Protein AF-A0A8J4H183-F1 (afdb_monomer)

Structure (mmCIF, N/CA/C/O backbone):
data_AF-A0A8J4H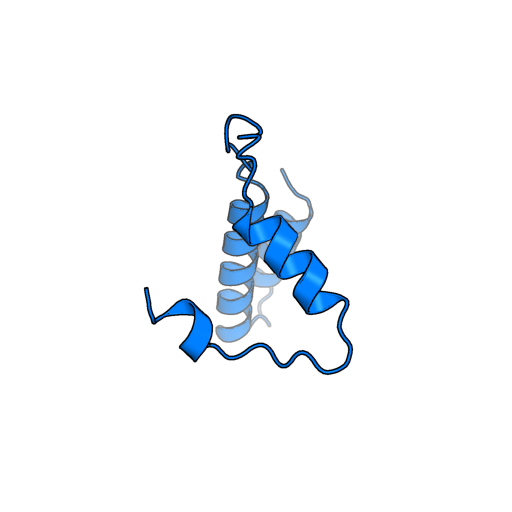183-F1
#
_entry.id   AF-A0A8J4H183-F1
#
loop_
_atom_site.group_PDB
_atom_site.id
_atom_site.type_symbol
_atom_site.label_atom_id
_atom_site.label_alt_id
_atom_site.label_comp_id
_atom_site.label_asym_id
_atom_site.label_entity_id
_atom_site.label_seq_id
_atom_site.pdbx_PDB_ins_code
_atom_site.Cartn_x
_atom_site.Cartn_y
_atom_site.Cartn_z
_atom_site.occupancy
_atom_site.B_iso_or_equiv
_atom_site.auth_seq_id
_atom_site.auth_comp_id
_atom_site.auth_asym_id
_atom_site.auth_atom_id
_atom_site.pdbx_PDB_model_num
ATOM 1 N N . MET A 1 1 ? 2.824 18.959 3.031 1.00 56.31 1 MET A N 1
ATOM 2 C CA . MET A 1 1 ? 2.813 17.737 3.864 1.00 56.31 1 MET A CA 1
ATOM 3 C C . MET A 1 1 ? 1.498 17.041 3.564 1.00 56.31 1 MET A C 1
ATOM 5 O O . MET A 1 1 ? 0.462 17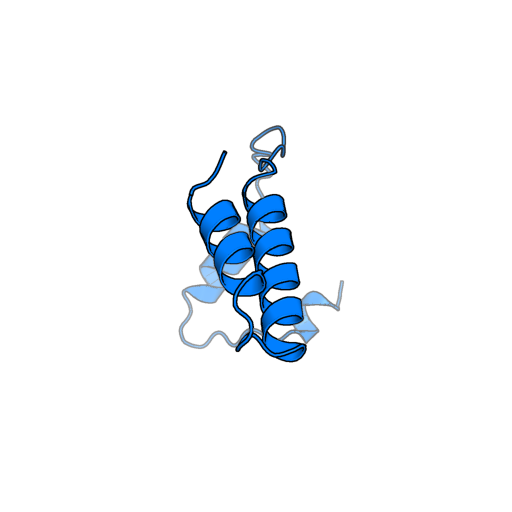.651 3.802 1.00 56.31 1 MET A O 1
ATOM 9 N N . ASP A 1 2 ? 1.566 15.884 2.908 1.00 79.44 2 ASP A N 1
ATOM 10 C CA . ASP A 1 2 ? 0.472 15.313 2.115 1.00 79.44 2 ASP A CA 1
ATOM 11 C C . ASP A 1 2 ? -0.815 15.044 2.890 1.00 79.44 2 ASP A C 1
ATOM 13 O O . ASP A 1 2 ? -0.810 14.377 3.924 1.00 79.44 2 ASP A O 1
ATOM 17 N N . GLU A 1 3 ? -1.925 15.533 2.338 1.00 89.81 3 GLU A N 1
ATOM 18 C CA . 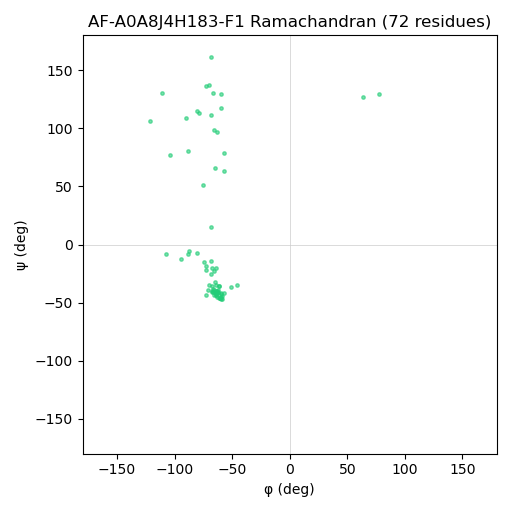GLU A 1 3 ? -3.289 15.342 2.842 1.00 89.81 3 GLU A CA 1
ATOM 19 C C . GLU A 1 3 ? -3.601 13.860 3.094 1.00 89.81 3 GLU A C 1
ATOM 21 O O . GLU A 1 3 ? -4.190 13.508 4.113 1.00 89.81 3 GLU A O 1
ATOM 26 N N . PHE A 1 4 ? -3.080 12.975 2.240 1.00 89.69 4 PHE A N 1
ATOM 27 C CA . PHE A 1 4 ? -3.156 11.526 2.406 1.00 89.69 4 PHE A CA 1
ATOM 28 C C . PHE A 1 4 ? -2.532 11.018 3.715 1.00 89.69 4 PHE A C 1
ATOM 30 O O . PHE A 1 4 ? -3.155 10.237 4.431 1.00 89.69 4 PHE A O 1
ATOM 37 N N . LEU A 1 5 ? -1.322 11.471 4.062 1.00 92.19 5 LEU A N 1
ATOM 38 C CA . LEU A 1 5 ? -0.647 11.033 5.288 1.00 92.19 5 LEU A CA 1
ATOM 39 C C . LEU A 1 5 ? -1.408 11.502 6.534 1.00 92.19 5 LEU A C 1
ATOM 41 O O . LEU A 1 5 ? -1.566 10.724 7.474 1.00 92.19 5 LEU A O 1
ATOM 45 N N . ARG A 1 6 ? -1.953 12.726 6.502 1.00 93.38 6 ARG A N 1
ATOM 46 C CA . ARG A 1 6 ? -2.800 13.254 7.584 1.00 93.38 6 ARG A CA 1
ATOM 47 C C . ARG A 1 6 ? -4.099 12.468 7.747 1.00 93.38 6 ARG A C 1
ATOM 49 O O . ARG A 1 6 ? -4.512 12.222 8.874 1.00 93.38 6 ARG A O 1
ATOM 56 N N . MET A 1 7 ? -4.736 12.052 6.650 1.00 94.25 7 MET A N 1
ATOM 57 C CA . MET A 1 7 ? -5.947 11.226 6.716 1.00 94.25 7 MET A CA 1
ATOM 58 C C . MET A 1 7 ? -5.683 9.869 7.378 1.00 94.25 7 MET A C 1
ATOM 60 O O . MET A 1 7 ? -6.483 9.437 8.202 1.00 94.25 7 MET A O 1
ATOM 64 N N . LEU A 1 8 ? -4.548 9.228 7.084 1.00 93.75 8 LEU A N 1
ATOM 65 C CA . LEU A 1 8 ? -4.178 7.956 7.719 1.00 93.75 8 LEU A CA 1
ATOM 66 C C . LEU A 1 8 ? -3.875 8.110 9.217 1.00 93.75 8 LEU A C 1
ATOM 68 O O . LEU A 1 8 ? -4.174 7.219 10.006 1.00 93.75 8 LEU A O 1
ATOM 72 N N . GLU A 1 9 ? -3.280 9.231 9.627 1.00 94.06 9 GLU A N 1
ATOM 73 C CA . GLU A 1 9 ? -3.067 9.546 11.048 1.00 94.06 9 GLU A CA 1
ATOM 74 C C . GLU A 1 9 ? -4.387 9.805 11.785 1.00 94.06 9 GLU A C 1
ATOM 76 O O . GLU A 1 9 ? -4.572 9.331 12.907 1.00 94.06 9 GLU A O 1
ATOM 81 N N . LEU A 1 10 ? -5.329 10.502 11.142 1.00 94.56 10 LEU A N 1
ATOM 82 C CA . LEU A 1 10 ? -6.674 10.709 11.676 1.00 94.56 10 LEU A CA 1
ATOM 83 C C . LEU A 1 10 ? -7.439 9.389 11.810 1.00 94.56 10 LEU A C 1
ATOM 85 O O . LEU A 1 10 ? -8.052 9.157 12.849 1.00 94.56 10 LEU A O 1
ATOM 89 N N . GLU A 1 11 ? -7.369 8.506 10.812 1.00 93.56 11 GLU A N 1
ATOM 90 C CA . GLU A 1 11 ? -7.996 7.181 10.869 1.00 93.56 11 GLU A CA 1
ATOM 91 C C . GLU A 1 11 ? -7.449 6.354 12.042 1.00 93.56 11 GLU A C 1
ATOM 93 O O . GLU A 1 11 ? -8.220 5.752 12.787 1.00 93.56 11 GLU A O 1
ATOM 98 N N . ASP A 1 12 ? -6.137 6.381 12.285 1.00 94.62 12 ASP A N 1
ATOM 99 C CA . ASP A 1 12 ? -5.528 5.661 13.411 1.00 94.62 12 ASP A CA 1
ATOM 100 C C . ASP A 1 12 ? -5.907 6.235 14.784 1.00 94.62 12 ASP A C 1
ATOM 102 O O . ASP A 1 12 ? -5.884 5.508 15.779 1.00 94.62 12 ASP A O 1
ATOM 106 N N . SER A 1 13 ? -6.261 7.523 14.844 1.00 93.19 13 SER A N 1
ATOM 107 C CA . SER A 1 13 ? -6.698 8.193 16.075 1.00 93.19 13 SER A CA 1
ATOM 108 C C . SER A 1 13 ? -8.122 7.814 16.501 1.00 93.19 13 SER A C 1
ATOM 110 O O . SER A 1 13 ? -8.507 8.055 17.648 1.00 93.19 13 SER A O 1
ATOM 112 N N . LEU A 1 14 ? -8.907 7.201 15.606 1.00 94.38 14 LEU A N 1
ATOM 113 C CA . LEU A 1 14 ? -10.268 6.787 15.914 1.00 94.38 14 LEU A CA 1
ATOM 114 C C . LEU A 1 14 ? -10.268 5.570 16.859 1.00 94.38 14 LEU A C 1
ATOM 116 O O . LEU A 1 14 ? -9.546 4.594 16.639 1.00 94.38 14 LEU A O 1
ATOM 120 N N . PRO A 1 15 ? -11.132 5.563 17.888 1.00 90.31 15 PRO A N 1
ATOM 121 C CA . PRO A 1 15 ? -11.191 4.470 18.859 1.00 90.31 15 PRO A CA 1
ATOM 122 C C . PRO A 1 15 ? -11.689 3.146 18.257 1.00 90.31 15 PRO A C 1
ATOM 124 O O . PRO A 1 15 ? -11.419 2.086 18.814 1.00 90.31 15 PRO A O 1
ATOM 127 N N . SER A 1 16 ? -12.385 3.185 17.115 1.00 92.44 16 SER A N 1
ATOM 128 C CA . SER A 1 16 ? -12.863 1.999 16.391 1.00 92.44 16 SER A CA 1
ATOM 129 C C . SER A 1 16 ? -11.791 1.322 15.534 1.00 92.44 16 SER A C 1
ATOM 131 O O . SER A 1 16 ? -12.048 0.258 14.970 1.00 92.44 16 SER A O 1
ATOM 133 N N . THR A 1 17 ? -10.609 1.923 15.400 1.00 92.81 17 THR A N 1
ATOM 134 C CA . THR A 1 17 ? -9.571 1.420 14.500 1.00 92.81 17 THR A CA 1
ATOM 135 C C . THR A 1 17 ? -8.837 0.251 15.139 1.00 92.81 17 THR A C 1
ATOM 137 O O . THR A 1 17 ? -8.118 0.391 16.136 1.00 92.81 17 THR A O 1
ATOM 140 N N . THR A 1 18 ? -9.031 -0.917 14.535 1.00 95.06 18 THR A N 1
ATOM 141 C CA . THR A 1 18 ? -8.439 -2.193 14.941 1.00 95.06 18 THR A CA 1
ATOM 142 C C . THR A 1 18 ? -6.926 -2.216 14.721 1.00 95.06 18 THR A C 1
ATOM 144 O O . THR A 1 18 ? -6.376 -1.441 13.935 1.00 95.06 18 THR A O 1
ATOM 147 N N . SER A 1 19 ? -6.231 -3.146 15.381 1.00 92.88 19 SER A N 1
ATOM 148 C CA . SER A 1 19 ? -4.786 -3.343 15.194 1.00 92.88 19 SER A CA 1
ATOM 149 C C . SER A 1 19 ? -4.417 -3.634 13.735 1.00 92.88 19 SER A C 1
ATOM 151 O O . SER A 1 19 ? -3.470 -3.046 13.219 1.00 92.88 19 SER A O 1
ATOM 153 N N . ALA A 1 20 ? -5.208 -4.464 13.049 1.00 94.88 20 ALA A N 1
ATOM 154 C CA . ALA A 1 20 ? -5.003 -4.802 11.642 1.00 94.88 20 ALA A CA 1
ATOM 155 C C . ALA A 1 20 ? -5.120 -3.575 10.719 1.00 94.88 20 ALA A C 1
ATOM 157 O O . ALA A 1 20 ? -4.338 -3.418 9.783 1.00 94.88 20 ALA A O 1
ATOM 158 N N . GLN A 1 21 ? -6.066 -2.672 10.997 1.00 93.38 21 GLN A N 1
ATOM 159 C CA . GLN A 1 21 ? -6.216 -1.427 10.235 1.00 93.38 21 GLN A CA 1
ATOM 160 C C . GLN A 1 21 ? -5.023 -0.488 10.439 1.00 93.38 21 GLN A C 1
ATOM 162 O O . GLN A 1 21 ? -4.510 0.057 9.463 1.00 93.38 21 GLN A O 1
ATOM 167 N N . ARG A 1 22 ? -4.513 -0.365 11.672 1.00 94.12 22 ARG A N 1
ATOM 168 C CA . ARG A 1 22 ? -3.315 0.448 11.956 1.00 94.12 22 ARG A CA 1
ATOM 169 C C . ARG A 1 22 ? -2.076 -0.086 11.243 1.00 94.12 22 ARG A C 1
ATOM 171 O O . ARG A 1 22 ? -1.288 0.689 10.702 1.00 94.12 22 ARG A O 1
ATOM 178 N N . GLU A 1 23 ? -1.912 -1.406 11.203 1.00 94.25 23 GLU A N 1
ATOM 179 C CA . GLU A 1 23 ? -0.811 -2.050 10.483 1.00 94.25 23 GLU A CA 1
ATOM 180 C C . GLU A 1 23 ? -0.925 -1.828 8.965 1.00 94.25 23 GLU A C 1
ATOM 182 O O . GLU A 1 23 ? 0.047 -1.432 8.312 1.00 94.25 23 GLU A O 1
ATOM 187 N N . ALA A 1 24 ? -2.133 -1.960 8.407 1.00 94.50 24 ALA A N 1
ATOM 188 C CA . ALA A 1 24 ? -2.401 -1.638 7.008 1.00 94.50 24 ALA A CA 1
ATOM 189 C C . ALA A 1 24 ? -2.100 -0.160 6.687 1.00 94.50 24 ALA A C 1
ATOM 191 O O . ALA A 1 24 ? -1.474 0.142 5.667 1.00 94.50 24 ALA A O 1
ATOM 192 N N . ASN A 1 25 ? -2.468 0.767 7.574 1.00 95.06 25 ASN A N 1
ATOM 193 C CA . ASN A 1 25 ? -2.171 2.193 7.434 1.00 95.06 25 ASN A CA 1
ATOM 194 C C . ASN A 1 25 ? -0.675 2.489 7.530 1.00 95.06 25 ASN A C 1
ATOM 196 O O . ASN A 1 25 ? -0.140 3.286 6.755 1.00 95.06 25 ASN A O 1
ATOM 200 N N . GLN A 1 26 ? 0.045 1.793 8.408 1.00 94.62 26 GLN A N 1
ATOM 201 C CA . GLN A 1 26 ? 1.500 1.871 8.472 1.00 94.62 26 GLN A CA 1
ATOM 202 C C . GLN A 1 26 ? 2.158 1.388 7.171 1.00 94.62 26 GLN A C 1
ATOM 204 O O . GLN A 1 26 ? 3.089 2.034 6.684 1.00 94.62 26 GLN A O 1
ATOM 209 N N . HIS A 1 27 ? 1.660 0.302 6.574 1.00 94.38 27 HIS A N 1
ATOM 210 C CA . HIS A 1 27 ? 2.126 -0.174 5.272 1.00 94.38 27 HIS A CA 1
ATOM 211 C C . HIS A 1 27 ? 1.850 0.847 4.153 1.00 94.38 27 HIS A C 1
ATOM 213 O O . HIS A 1 27 ? 2.750 1.173 3.377 1.00 94.38 27 HIS A O 1
ATOM 219 N N . ARG A 1 28 ? 0.642 1.426 4.108 1.00 93.19 28 ARG A N 1
ATOM 220 C CA . ARG A 1 28 ? 0.260 2.471 3.137 1.00 93.19 28 ARG A CA 1
ATOM 221 C C . ARG A 1 28 ? 1.163 3.704 3.225 1.00 93.19 28 ARG A C 1
ATOM 223 O O . ARG A 1 28 ? 1.636 4.175 2.193 1.00 93.19 28 ARG A O 1
ATOM 230 N N . ARG A 1 29 ? 1.477 4.181 4.439 1.00 93.06 29 ARG A N 1
ATOM 231 C CA . ARG A 1 29 ? 2.426 5.291 4.656 1.00 93.06 29 ARG A CA 1
ATOM 232 C C . ARG A 1 29 ? 3.816 4.973 4.107 1.00 93.06 29 ARG A C 1
ATOM 234 O O . ARG A 1 29 ? 4.396 5.800 3.409 1.00 93.06 29 ARG A O 1
ATOM 241 N N . LYS A 1 30 ? 4.339 3.769 4.372 1.00 90.56 30 LYS A N 1
ATOM 242 C CA . LYS A 1 30 ? 5.647 3.330 3.849 1.00 90.56 30 LYS A CA 1
ATOM 243 C C . LYS A 1 30 ? 5.672 3.308 2.320 1.00 90.56 30 LYS A C 1
ATOM 245 O O . LYS A 1 30 ? 6.608 3.832 1.727 1.00 90.56 30 LYS A O 1
ATOM 250 N N . MET A 1 31 ? 4.642 2.748 1.687 1.00 88.94 31 MET A N 1
ATOM 251 C CA . MET A 1 31 ? 4.532 2.709 0.224 1.00 88.94 31 MET A CA 1
ATOM 252 C C . MET A 1 31 ? 4.480 4.109 -0.381 1.00 88.94 31 MET A C 1
ATOM 254 O O . MET A 1 31 ? 5.214 4.401 -1.319 1.00 88.94 31 MET A O 1
ATOM 258 N N . TYR A 1 32 ? 3.664 4.986 0.197 1.00 88.50 32 TYR A N 1
ATOM 259 C CA . TYR A 1 32 ? 3.534 6.368 -0.244 1.00 88.50 32 TYR A CA 1
ATOM 260 C C . TYR A 1 32 ? 4.866 7.128 -0.176 1.00 88.50 32 TYR A C 1
ATOM 262 O O . TYR A 1 32 ? 5.290 7.747 -1.150 1.00 88.50 32 TYR A O 1
ATOM 270 N N . LEU A 1 33 ? 5.578 7.006 0.949 1.00 86.69 33 LEU A N 1
ATOM 271 C CA . LEU A 1 33 ? 6.902 7.604 1.121 1.00 86.69 33 LEU A CA 1
ATOM 272 C C . LEU A 1 33 ? 7.942 7.013 0.164 1.00 86.69 33 LEU A C 1
ATOM 274 O O . LEU A 1 33 ? 8.806 7.750 -0.293 1.00 86.69 33 LEU A O 1
ATOM 278 N N . ASN A 1 34 ? 7.868 5.718 -0.153 1.00 84.06 34 ASN A N 1
ATOM 279 C CA . ASN A 1 34 ? 8.779 5.072 -1.101 1.00 84.06 34 ASN A CA 1
ATOM 280 C C . ASN A 1 34 ? 8.529 5.514 -2.549 1.00 84.06 34 ASN A C 1
ATOM 282 O O . ASN A 1 34 ? 9.485 5.713 -3.290 1.00 84.06 34 ASN A O 1
ATOM 286 N N . ILE A 1 35 ? 7.267 5.689 -2.946 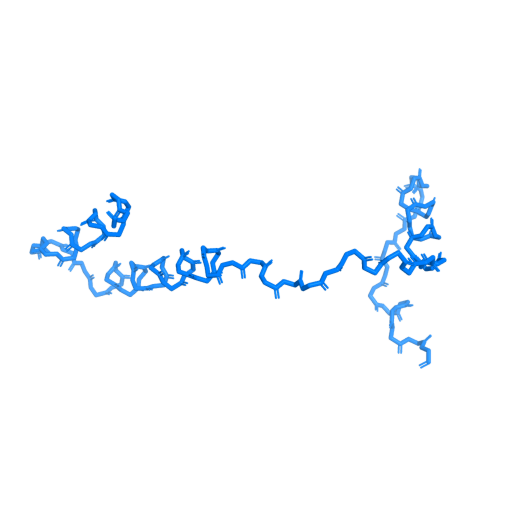1.00 82.69 35 ILE A N 1
ATOM 287 C CA . ILE A 1 35 ? 6.900 6.177 -4.285 1.00 82.69 35 ILE A CA 1
ATOM 288 C C . ILE A 1 35 ? 7.328 7.639 -4.456 1.00 82.69 35 ILE A C 1
ATOM 290 O O . ILE A 1 35 ? 7.867 8.009 -5.499 1.00 82.69 35 ILE A O 1
ATOM 294 N N . ASN A 1 36 ? 7.133 8.452 -3.417 1.00 74.88 36 ASN A N 1
ATOM 295 C CA . ASN A 1 36 ? 7.420 9.884 -3.456 1.00 74.88 36 ASN A CA 1
ATOM 296 C C . ASN A 1 36 ? 8.863 10.246 -3.099 1.00 74.88 36 ASN A C 1
ATOM 298 O O . ASN A 1 36 ? 9.236 11.407 -3.237 1.00 74.88 36 ASN A O 1
ATOM 302 N N . ARG A 1 37 ? 9.700 9.287 -2.682 1.00 71.69 37 ARG A N 1
ATOM 303 C CA . ARG A 1 37 ? 11.120 9.499 -2.335 1.00 71.69 37 ARG A CA 1
ATOM 304 C C . ARG A 1 37 ? 12.030 9.856 -3.515 1.00 71.69 37 ARG A C 1
ATOM 306 O O . ARG A 1 37 ? 13.243 9.818 -3.373 1.00 71.69 37 ARG A O 1
ATOM 313 N N . GLU A 1 38 ? 11.437 10.230 -4.640 1.00 59.88 38 GLU A N 1
ATOM 314 C CA . GLU A 1 38 ? 12.063 10.439 -5.933 1.00 59.88 38 GLU A CA 1
ATOM 315 C C . GLU A 1 38 ? 12.671 9.169 -6.532 1.00 59.88 38 GLU A C 1
ATOM 317 O O . GLU A 1 38 ? 13.554 8.507 -5.985 1.00 59.88 38 GLU A O 1
ATOM 322 N N . ARG A 1 39 ? 12.240 8.923 -7.771 1.00 54.19 39 ARG A N 1
ATOM 323 C CA . ARG A 1 39 ? 13.011 8.300 -8.847 1.00 54.19 39 ARG A CA 1
ATOM 324 C C . ARG A 1 39 ? 14.297 9.103 -9.095 1.00 54.19 39 ARG A C 1
ATOM 326 O O . ARG A 1 39 ? 14.493 9.661 -10.169 1.00 54.19 39 ARG A O 1
ATOM 333 N N . SER A 1 40 ? 15.176 9.158 -8.106 1.00 48.69 40 SER A N 1
ATOM 334 C CA . SER A 1 40 ? 16.545 9.656 -8.204 1.00 48.69 40 SER A CA 1
ATOM 335 C C . SER A 1 40 ? 17.410 8.615 -8.923 1.00 48.69 40 SER A C 1
ATOM 337 O O . SER A 1 40 ? 18.452 8.190 -8.440 1.00 48.69 40 SER A O 1
ATOM 339 N N . VAL A 1 41 ? 16.953 8.155 -10.090 1.00 57.25 41 VAL A N 1
ATOM 340 C CA . VAL A 1 41 ? 17.818 7.443 -11.026 1.00 57.25 41 VAL A CA 1
ATOM 341 C C . VAL A 1 41 ? 18.406 8.516 -11.934 1.00 57.25 41 VAL A C 1
ATOM 343 O O . VAL A 1 41 ? 17.665 9.105 -12.727 1.00 57.25 41 VAL A O 1
ATOM 346 N N . PRO A 1 42 ? 19.704 8.837 -11.813 1.00 50.66 42 PRO A N 1
ATOM 347 C CA . PRO A 1 42 ? 20.338 9.721 -12.763 1.00 50.66 42 PRO A CA 1
ATOM 348 C C . PRO A 1 42 ? 20.460 8.998 -14.110 1.00 50.66 42 PRO A C 1
ATOM 350 O O . PRO A 1 42 ? 20.897 7.853 -14.180 1.00 50.66 42 PRO A O 1
ATOM 353 N N . SER A 1 43 ? 20.149 9.748 -15.166 1.00 48.41 43 SER A N 1
ATOM 354 C CA . SER A 1 43 ? 20.415 9.477 -16.582 1.00 48.41 43 SER A CA 1
ATOM 355 C C . SER A 1 43 ? 19.494 8.470 -17.292 1.00 48.41 43 SER A 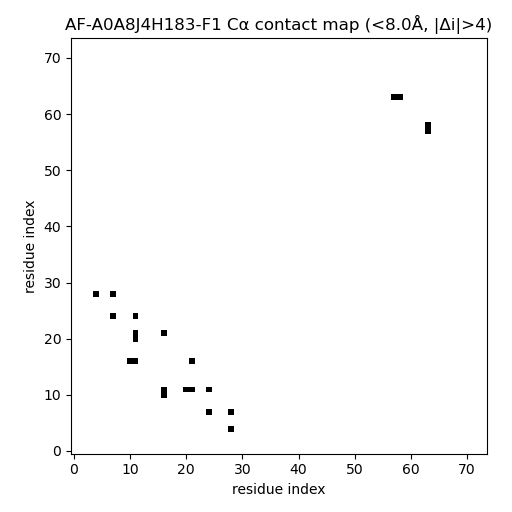C 1
ATOM 357 O O . SER A 1 43 ? 19.356 7.328 -16.849 1.00 48.41 43 SER A O 1
ATOM 359 N N . PRO A 1 44 ? 18.937 8.830 -18.469 1.00 49.69 44 PRO A N 1
ATOM 360 C CA . PRO A 1 44 ? 18.558 7.824 -19.438 1.00 49.69 44 PRO A CA 1
ATOM 361 C C . PRO A 1 44 ? 19.867 7.178 -19.884 1.00 49.69 44 PRO A C 1
ATOM 363 O O . PRO A 1 44 ? 20.591 7.707 -20.728 1.00 49.69 44 PRO A O 1
ATOM 366 N N . THR A 1 45 ? 20.206 6.025 -19.316 1.00 52.50 45 THR A N 1
ATOM 367 C CA . THR A 1 45 ? 21.080 5.118 -20.045 1.00 52.50 45 THR A CA 1
ATOM 368 C C . THR A 1 45 ? 20.278 4.737 -21.278 1.00 52.50 45 THR A C 1
ATOM 370 O O . THR A 1 45 ? 19.417 3.862 -21.238 1.00 52.50 45 THR A O 1
ATOM 373 N N . VAL A 1 46 ? 20.543 5.429 -22.386 1.00 53.59 46 VAL A N 1
ATOM 374 C CA . VAL A 1 46 ? 20.314 4.906 -23.730 1.00 53.59 46 VAL A CA 1
ATOM 375 C C . VAL A 1 46 ? 21.284 3.733 -23.876 1.00 53.59 46 VAL A C 1
ATOM 377 O O . VAL A 1 46 ? 22.264 3.779 -24.609 1.00 53.59 46 VAL A O 1
ATOM 380 N N . ASN A 1 47 ? 21.068 2.683 -23.085 1.00 51.59 47 ASN A N 1
ATOM 381 C CA . ASN A 1 47 ? 21.546 1.375 -23.440 1.00 51.59 47 ASN A CA 1
ATOM 382 C C . ASN A 1 47 ? 20.687 1.024 -24.641 1.00 51.59 47 ASN A C 1
ATOM 384 O O . ASN A 1 47 ? 19.475 0.854 -24.501 1.00 51.59 47 ASN A O 1
ATOM 388 N N . ASN A 1 48 ? 21.314 0.959 -25.814 1.00 59.44 48 ASN A N 1
ATOM 389 C CA . ASN A 1 48 ? 20.814 0.172 -26.934 1.00 59.44 48 ASN A CA 1
ATOM 390 C C . ASN A 1 48 ? 20.687 -1.268 -26.434 1.00 59.44 48 ASN A C 1
ATOM 392 O O . ASN A 1 48 ? 21.576 -2.102 -26.593 1.00 59.44 48 ASN A O 1
ATOM 396 N N . ASN A 1 49 ? 19.612 -1.520 -25.699 1.00 63.44 49 ASN A N 1
ATOM 397 C CA . ASN A 1 49 ? 19.385 -2.755 -24.998 1.00 63.44 49 ASN A CA 1
ATOM 398 C C . ASN A 1 49 ? 18.688 -3.647 -26.012 1.00 63.44 49 ASN A C 1
ATOM 400 O O . ASN A 1 49 ? 17.466 -3.742 -26.038 1.00 63.44 49 ASN A O 1
ATOM 404 N N . PHE A 1 50 ? 19.480 -4.236 -26.906 1.00 68.12 50 PHE A N 1
ATOM 405 C CA . PHE A 1 50 ? 19.015 -5.180 -27.921 1.00 68.12 50 PHE A CA 1
ATOM 406 C C . PHE A 1 50 ? 18.060 -6.228 -27.323 1.00 68.12 50 PHE A C 1
ATOM 408 O O . PHE A 1 50 ? 17.065 -6.585 -27.944 1.00 68.12 50 PHE A O 1
ATOM 415 N N . GLY A 1 51 ? 18.298 -6.645 -26.073 1.00 68.69 51 GLY A N 1
ATOM 416 C CA . GLY A 1 51 ? 17.398 -7.528 -25.329 1.00 68.69 51 GLY A CA 1
ATOM 417 C C . GLY A 1 51 ? 15.997 -6.948 -25.090 1.00 68.69 51 GLY A C 1
ATOM 418 O O . GLY A 1 51 ? 15.020 -7.685 -25.169 1.00 68.69 51 GLY A O 1
ATOM 419 N N . VAL A 1 52 ? 15.864 -5.638 -24.865 1.00 73.00 52 VAL A N 1
ATOM 420 C CA . VAL A 1 52 ? 14.563 -4.960 -24.707 1.00 73.00 52 VAL A CA 1
ATOM 421 C C . VAL A 1 52 ? 13.836 -4.862 -26.043 1.00 73.00 52 VAL A C 1
ATOM 423 O O . VAL A 1 52 ? 12.647 -5.160 -26.100 1.00 73.00 52 VAL A O 1
ATOM 426 N N . GLU A 1 53 ? 14.526 -4.511 -27.129 1.00 75.19 53 GLU A N 1
ATOM 427 C CA . GLU A 1 53 ? 13.911 -4.491 -28.465 1.00 75.19 53 GLU A CA 1
ATOM 428 C C . GLU A 1 53 ? 13.476 -5.891 -28.918 1.00 75.19 53 GLU A C 1
ATOM 430 O O . GLU A 1 53 ? 12.385 -6.066 -29.463 1.00 75.19 53 GLU A O 1
ATOM 435 N N . LEU A 1 54 ? 14.306 -6.903 -28.657 1.00 78.19 54 LEU A N 1
ATOM 436 C CA . LEU A 1 54 ? 13.989 -8.297 -28.946 1.00 78.19 54 LEU A CA 1
ATOM 437 C C . LEU A 1 54 ? 12.792 -8.777 -28.11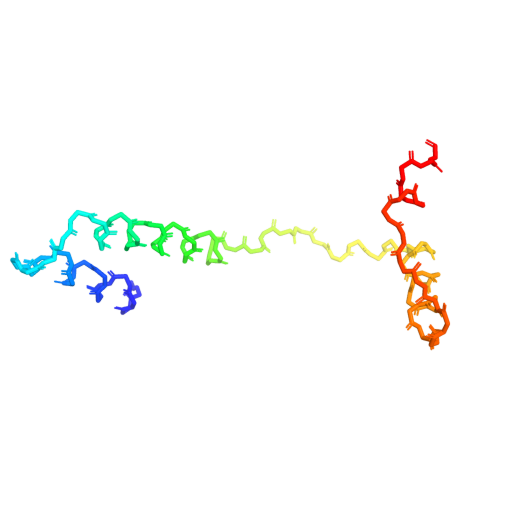8 1.00 78.19 54 LEU A C 1
ATOM 439 O O . LEU A 1 54 ? 11.917 -9.454 -28.654 1.00 78.19 54 LEU A O 1
ATOM 443 N N . LEU A 1 55 ? 12.723 -8.400 -26.839 1.00 77.44 55 LEU A N 1
ATOM 444 C CA . LEU A 1 55 ? 11.590 -8.718 -25.975 1.00 77.44 55 LEU A CA 1
ATOM 445 C C . LEU A 1 55 ? 10.302 -8.054 -26.473 1.00 77.44 55 LEU A C 1
ATOM 447 O O . LEU A 1 55 ? 9.278 -8.724 -26.541 1.00 77.44 55 LEU A O 1
ATOM 451 N N . MET A 1 56 ? 10.352 -6.780 -26.874 1.00 79.06 56 MET A N 1
ATOM 452 C CA . MET A 1 56 ? 9.186 -6.086 -27.433 1.00 79.06 56 MET A CA 1
ATOM 453 C C . MET A 1 56 ? 8.681 -6.772 -28.708 1.00 79.06 56 MET A C 1
ATOM 455 O O . MET A 1 56 ? 7.498 -7.084 -28.791 1.00 79.06 56 MET A O 1
ATOM 459 N N . LYS A 1 57 ? 9.574 -7.132 -29.641 1.00 79.75 57 LYS A N 1
ATOM 460 C CA . LYS A 1 57 ? 9.200 -7.898 -30.846 1.00 79.75 57 LYS A CA 1
ATOM 461 C C . LYS A 1 57 ? 8.614 -9.274 -30.533 1.00 79.75 57 LYS A C 1
ATOM 463 O O . LYS A 1 57 ? 7.735 -9.744 -31.242 1.00 79.75 57 LYS A O 1
ATOM 468 N N . ARG A 1 58 ? 9.104 -9.947 -29.489 1.00 78.94 58 ARG A N 1
ATOM 469 C CA . ARG A 1 58 ? 8.549 -11.235 -29.045 1.00 78.94 58 ARG A CA 1
ATOM 470 C C . ARG A 1 58 ? 7.169 -11.071 -28.416 1.00 78.94 58 ARG A C 1
ATOM 472 O O . ARG A 1 58 ? 6.337 -11.942 -28.595 1.00 78.94 58 ARG A O 1
ATOM 479 N N . LEU A 1 59 ? 6.913 -9.973 -27.709 1.00 77.50 59 LEU A N 1
ATOM 480 C CA . LEU A 1 59 ? 5.603 -9.689 -27.112 1.00 77.50 59 LEU A CA 1
ATOM 481 C C . LEU A 1 59 ? 4.534 -9.300 -28.145 1.00 77.50 59 LEU A C 1
ATOM 483 O O . LEU A 1 59 ? 3.349 -9.436 -27.854 1.00 77.50 59 LEU A O 1
ATOM 487 N N . GLU A 1 60 ? 4.932 -8.836 -29.331 1.00 81.00 60 GLU A N 1
ATOM 488 C CA . GLU A 1 60 ? 4.023 -8.596 -30.463 1.00 81.00 60 GLU A CA 1
ATOM 489 C C . GLU A 1 60 ? 3.525 -9.895 -31.120 1.00 81.00 60 GLU A C 1
ATOM 491 O O . GLU A 1 60 ? 2.512 -9.879 -31.819 1.00 81.00 60 GLU A O 1
ATOM 496 N N . ASP A 1 61 ? 4.209 -11.018 -30.894 1.00 82.50 61 ASP A N 1
ATOM 497 C CA . ASP A 1 61 ? 3.821 -12.322 -31.420 1.00 82.50 61 ASP A CA 1
ATOM 498 C C . ASP A 1 61 ? 2.704 -12.940 -30.545 1.00 82.50 61 ASP A C 1
ATOM 500 O O . ASP A 1 61 ? 2.941 -13.249 -29.371 1.00 82.50 61 ASP A O 1
ATOM 504 N N . PRO A 1 62 ? 1.480 -13.143 -31.073 1.00 77.06 62 PRO A N 1
ATOM 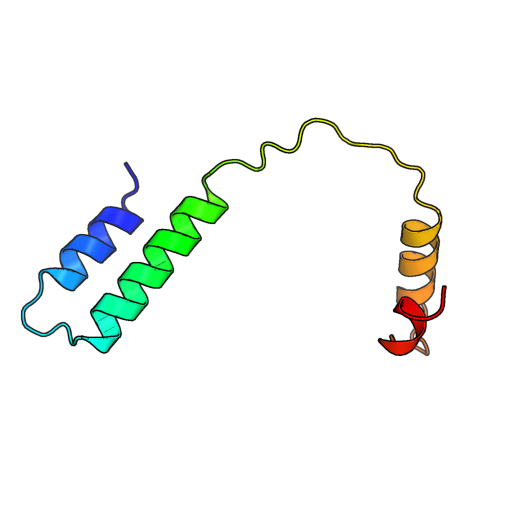505 C CA . PRO A 1 62 ? 0.360 -13.699 -30.308 1.00 77.06 62 PRO A CA 1
ATOM 506 C C . PRO A 1 62 ? 0.593 -15.148 -29.840 1.00 77.06 62 PRO A C 1
ATOM 508 O O . PRO A 1 62 ? -0.041 -15.592 -28.870 1.00 77.06 62 PRO A O 1
ATOM 511 N N . ASP A 1 63 ? 1.520 -15.864 -30.483 1.00 79.38 63 ASP A N 1
ATOM 512 C CA . ASP A 1 63 ? 1.914 -17.223 -30.113 1.00 79.38 63 ASP A CA 1
ATOM 513 C C . ASP A 1 63 ? 3.042 -17.245 -29.069 1.00 79.38 63 ASP A C 1
ATOM 515 O O . ASP A 1 63 ? 3.343 -18.298 -28.492 1.00 79.38 63 ASP A O 1
ATOM 519 N N . TYR A 1 64 ? 3.639 -16.093 -28.743 1.00 79.81 64 TYR A N 1
ATOM 520 C CA . TYR A 1 64 ? 4.660 -16.020 -27.708 1.00 79.81 64 TYR A CA 1
ATOM 521 C C . TYR A 1 64 ? 4.071 -16.315 -26.322 1.00 79.81 64 TYR A C 1
ATOM 523 O O . TYR A 1 64 ? 3.062 -15.762 -25.870 1.00 79.81 64 TYR A O 1
ATOM 531 N N . ARG A 1 65 ? 4.739 -17.221 -25.607 1.00 74.69 65 ARG A N 1
ATOM 532 C CA . ARG A 1 65 ? 4.449 -17.566 -24.215 1.00 74.69 65 ARG A CA 1
ATOM 533 C C . ARG A 1 65 ? 5.705 -17.293 -23.405 1.00 74.69 65 ARG A C 1
ATOM 535 O O . ARG A 1 65 ? 6.683 -18.031 -23.499 1.00 74.69 65 ARG A O 1
ATOM 542 N N . MET A 1 66 ? 5.681 -16.219 -22.618 1.00 68.44 66 MET A N 1
ATOM 543 C CA . MET A 1 66 ? 6.782 -15.883 -21.720 1.00 68.44 66 MET A CA 1
ATOM 544 C C . MET A 1 66 ? 6.995 -17.034 -20.723 1.00 68.44 66 MET A C 1
ATOM 546 O O . MET A 1 66 ? 6.102 -17.356 -19.941 1.00 68.44 66 MET A O 1
ATOM 550 N N . SER A 1 67 ? 8.173 -17.658 -20.755 1.00 64.56 67 SER A N 1
ATOM 551 C CA . SER A 1 67 ? 8.583 -18.687 -19.797 1.00 64.56 67 SER A CA 1
ATOM 552 C C . SER A 1 67 ? 9.693 -18.135 -18.910 1.00 64.56 67 SER A C 1
ATOM 554 O O . SER A 1 67 ? 10.682 -17.592 -19.393 1.00 64.56 67 SER A O 1
A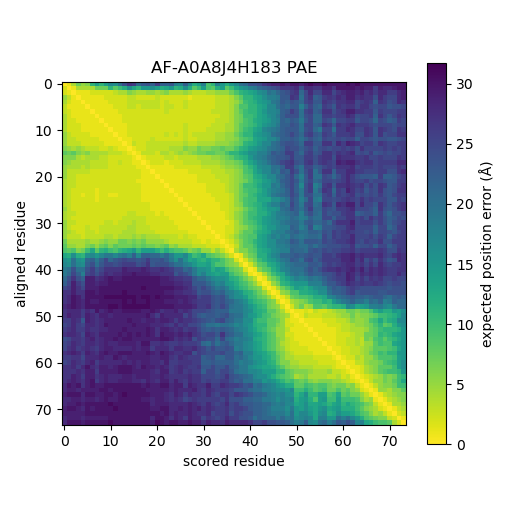TOM 556 N N . VAL A 1 68 ? 9.537 -18.289 -17.594 1.00 55.91 68 VAL A N 1
ATOM 557 C CA . VAL A 1 68 ? 10.516 -17.822 -16.596 1.00 55.91 68 VAL A CA 1
ATOM 558 C C . VAL A 1 68 ? 11.840 -18.594 -16.700 1.00 55.91 68 VAL A C 1
ATOM 560 O O . VAL A 1 68 ? 12.883 -18.066 -16.332 1.00 55.91 68 VAL A O 1
ATOM 563 N N . ARG A 1 69 ? 11.833 -19.813 -17.265 1.00 58.16 69 ARG A N 1
ATOM 564 C CA . ARG A 1 69 ? 13.065 -20.584 -17.520 1.00 58.16 69 ARG A CA 1
ATOM 565 C C . ARG A 1 69 ? 13.974 -19.911 -18.547 1.00 58.16 69 ARG A C 1
ATOM 567 O O . ARG A 1 69 ? 15.185 -19.973 -18.401 1.00 58.16 69 ARG A O 1
ATOM 574 N N . THR A 1 70 ? 13.399 -19.209 -19.520 1.00 57.72 70 THR A N 1
ATOM 575 C CA . THR A 1 70 ? 14.142 -18.542 -20.598 1.00 57.72 70 THR A CA 1
ATOM 576 C C . THR A 1 70 ? 14.984 -17.357 -20.109 1.00 57.72 70 THR A C 1
ATOM 578 O O . THR A 1 70 ? 15.827 -16.875 -20.849 1.00 57.72 70 THR A O 1
ATOM 581 N N . LEU A 1 71 ? 14.756 -16.871 -18.883 1.00 52.62 71 LEU A N 1
ATOM 582 C CA . LEU A 1 71 ? 15.529 -15.786 -18.263 1.00 52.62 71 LEU A CA 1
ATOM 583 C C . LEU A 1 71 ? 16.680 -16.284 -17.373 1.00 52.62 71 LEU A C 1
ATOM 585 O O . LEU A 1 71 ? 17.490 -15.472 -16.942 1.00 52.62 71 LEU A O 1
ATOM 589 N N . LEU A 1 72 ? 16.713 -17.578 -17.037 1.00 54.03 72 LEU A N 1
ATOM 590 C CA . LEU A 1 72 ? 17.652 -18.154 -16.062 1.00 54.03 72 LEU A CA 1
ATOM 591 C C . LEU A 1 72 ? 18.756 -19.007 -16.705 1.00 54.03 72 LEU A C 1
ATOM 593 O O . LEU A 1 72 ? 19.670 -19.423 -16.001 1.00 54.03 72 LEU A O 1
ATOM 597 N N . GLU A 1 73 ? 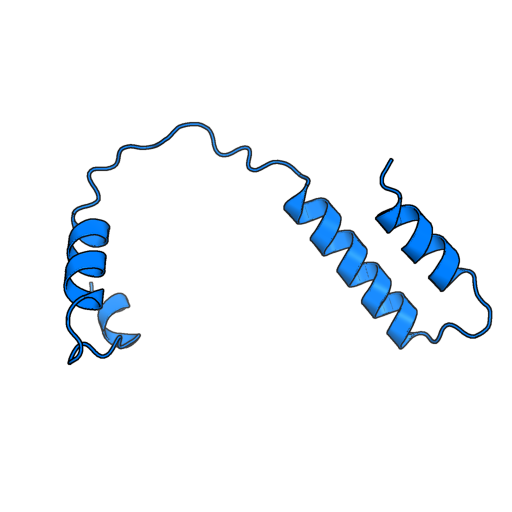18.667 -19.273 -18.008 1.00 48.62 73 GLU A N 1
ATOM 598 C CA . GLU A 1 73 ? 19.701 -19.958 -18.787 1.00 48.62 73 GLU A CA 1
ATOM 599 C C . GLU A 1 73 ? 20.471 -18.930 -19.637 1.00 48.62 73 GLU A C 1
ATOM 601 O O . GLU A 1 73 ? 20.241 -18.809 -20.838 1.00 48.62 73 GLU A O 1
ATOM 606 N N . GLU A 1 74 ? 21.367 -18.179 -18.991 1.00 44.09 74 GLU A N 1
ATOM 607 C CA . GLU A 1 74 ? 22.583 -17.613 -19.603 1.00 44.09 74 GLU A CA 1
ATOM 608 C C . GLU A 1 74 ? 23.806 -18.066 -18.798 1.00 44.09 74 GLU A C 1
ATOM 610 O O . GLU A 1 74 ? 23.774 -17.941 -17.550 1.00 44.09 74 GLU A O 1
#

Organism: NCBI:txid1572762

Foldseek 3Di:
DDPLLVVLVVLVPDPPQDPVSNVVSVVVVVVVCVVPVDPPPPDDPPPPPVVVVVVVVLVVDPPRDDDPVVVVDD

Radius of gyration: 21.38 Å; Cα contacts (8 Å, |Δi|>4): 11; chains: 1; bounding box: 35×38×50 Å

Nearest PDB structures (foldseek):
  8tkg-assembly1_A  TM=4.152E-01  e=9.915E+00  Homo sapiens

Sequence (74 aa):
MDEFLRMLELEDSLPSTTSAQREANQHRRKMYLNINRERSVPSPTVNNNFGVELLMKRLEDPDYRMSVRTLLEE

Solvent-accessible surface area (backbone atoms only — not comparable to full-atom values): 4785 Å² total; per-residue (Å²): 133,60,69,68,62,53,50,49,53,54,52,57,68,39,90,84,52,48,73,69,56,45,52,52,45,52,51,49,52,51,51,50,53,61,68,68,65,57,85,81,69,83,71,86,76,80,62,86,46,62,69,57,57,52,48,52,60,44,67,72,39,90,85,58,73,95,53,78,66,75,75,69,74,124

Secondary structure (DSSP, 8-state):
--HHHHHHHHHHHSTT--HHHHHHHHHHHHHHHHHHS-----S------HHHHHHHHHHT-TT----GGGGT--

Mean predicted aligned error: 15.84 Å

pLDDT: mean 77.16, std 16.29, range [44.09, 95.06]